Protein AF-A0AAE1JL17-F1 (afdb_monomer_lite)

Foldseek 3Di:
DDPPPDDAPPVLVVVLVVDDLQNAAEEEEEPQDDPVVVVVVVNDNHHYDYFDADPVREGDPVSVLVVLVVCLPVNHAYEYEYEQAHLVPRHGYPQVSVQVSCVVSVHYYDYHCPSVVVCLVPPQPSCVVVVHHSVNSVVVVCVRPVPPPVPPDPPPDDDD

Radius of gyration: 17.03 Å; chains: 1; bounding box: 41×45×45 Å

Sequence (160 aa):
MAAVALEPSILRDRVLKILTPEERWVIFVGPHELHSNLLSWRQSLDELIEISLDDEGLPDMDSLKLKLEAYKNSDRPMLGSFSACSNVTGIYSDMRAIATLLHQYNGFECFDFAAGYLLANQVEDLLAKQGISQSDFWDTCLDFVRPLVVQDRLGFNSLV

Organism: NCBI:txid499986

Secondary structure (DSSP, 8-state):
------PPPHHHHHHHTTS-GGGS-EEEE-TT--HHHHHHHHHSSSEEEEPPB-TTSSB-HHHHHHHHHHHTTS---EEEEEESB-TTT-PBP-HHHHHHHHHHTT-EEEEE-HHHHHHHTT-HHHHHHTT--HHHHHHHHHHHHS-----S-S------

Structure (mmCIF, N/CA/C/O backbone):
data_AF-A0AAE1JL17-F1
#
_entry.id   AF-A0AAE1JL17-F1
#
loop_
_atom_site.group_PDB
_atom_site.id
_atom_site.type_symbol
_atom_site.label_atom_id
_atom_site.label_alt_id
_atom_site.label_comp_id
_atom_site.label_asym_id
_atom_site.label_entity_id
_atom_site.label_seq_id
_atom_site.pdbx_PDB_ins_code
_atom_site.Cartn_x
_atom_site.Cartn_y
_atom_site.Cartn_z
_atom_site.occupancy
_atom_site.B_iso_or_equiv
_atom_site.auth_seq_id
_atom_site.auth_comp_id
_atom_site.auth_asym_id
_atom_site.auth_atom_id
_atom_site.pdbx_PDB_model_num
ATOM 1 N N . MET A 1 1 ? 12.908 -21.600 0.840 1.00 34.53 1 MET A N 1
ATOM 2 C CA . MET A 1 1 ? 13.236 -20.839 2.064 1.00 34.53 1 MET A CA 1
ATOM 3 C C . MET A 1 1 ? 12.118 -21.057 3.062 1.00 34.53 1 MET A C 1
ATOM 5 O O . MET A 1 1 ? 10.967 -20.930 2.673 1.00 34.53 1 MET A O 1
ATOM 9 N N . ALA A 1 2 ? 12.434 -21.436 4.299 1.00 30.58 2 ALA A N 1
ATOM 10 C CA . ALA A 1 2 ? 11.435 -21.495 5.359 1.00 30.58 2 ALA A CA 1
ATOM 11 C C . ALA A 1 2 ? 11.022 -20.059 5.707 1.00 30.58 2 ALA A C 1
ATOM 13 O O . ALA A 1 2 ? 11.878 -19.245 6.052 1.00 30.58 2 ALA A O 1
ATOM 14 N N . ALA A 1 3 ? 9.736 -19.741 5.570 1.00 35.09 3 ALA A N 1
ATOM 15 C CA . ALA A 1 3 ? 9.191 -18.515 6.124 1.00 35.09 3 ALA A CA 1
ATOM 16 C C . ALA A 1 3 ? 9.344 -18.607 7.646 1.00 35.09 3 ALA A C 1
ATOM 18 O O . ALA A 1 3 ? 8.727 -19.461 8.283 1.00 35.09 3 ALA A O 1
ATOM 19 N N . VAL A 1 4 ? 10.205 -17.775 8.227 1.00 41.59 4 VAL A N 1
ATOM 20 C CA . VAL A 1 4 ? 10.187 -17.549 9.671 1.00 41.59 4 VAL A CA 1
ATOM 21 C C . VAL A 1 4 ? 8.874 -16.823 9.943 1.00 41.59 4 VAL A C 1
ATOM 23 O O . VAL A 1 4 ? 8.763 -15.620 9.717 1.00 41.59 4 VAL A O 1
ATOM 26 N N . ALA A 1 5 ? 7.843 -17.577 10.325 1.00 42.75 5 ALA A N 1
ATOM 27 C CA . ALA A 1 5 ? 6.608 -17.006 10.830 1.00 42.75 5 ALA A CA 1
ATOM 28 C C . ALA A 1 5 ? 6.961 -16.289 12.134 1.00 42.75 5 ALA A C 1
ATOM 30 O O . ALA A 1 5 ? 7.271 -16.919 13.144 1.00 42.75 5 ALA A O 1
ATOM 31 N N . LEU A 1 6 ? 7.019 -14.962 12.077 1.00 54.97 6 LEU A N 1
ATOM 32 C CA . LEU A 1 6 ? 7.199 -14.140 13.259 1.00 54.97 6 LEU A CA 1
ATOM 33 C C . LEU A 1 6 ? 5.894 -14.215 14.048 1.00 54.97 6 LEU A C 1
ATOM 35 O O . LEU A 1 6 ? 4.878 -13.668 13.626 1.00 54.97 6 LEU A O 1
ATOM 39 N N . GLU A 1 7 ? 5.930 -14.955 15.156 1.00 58.59 7 GLU A N 1
ATOM 40 C CA . GLU A 1 7 ? 4.858 -14.993 16.149 1.00 58.59 7 GLU A CA 1
ATOM 41 C C . GLU A 1 7 ? 4.568 -13.554 16.601 1.00 58.59 7 GLU A C 1
ATOM 43 O O . GLU A 1 7 ? 5.472 -12.876 17.112 1.00 58.59 7 GLU A O 1
ATOM 48 N N . PRO A 1 8 ? 3.342 -13.044 16.389 1.00 63.47 8 PRO A N 1
ATOM 49 C CA . PRO A 1 8 ? 2.959 -11.746 16.910 1.00 63.47 8 PRO A CA 1
ATOM 50 C C . PRO A 1 8 ? 3.139 -11.736 18.431 1.00 63.47 8 PRO A C 1
ATOM 52 O O . PRO A 1 8 ? 2.924 -12.744 19.101 1.00 63.47 8 PRO A O 1
ATOM 55 N N . SER A 1 9 ? 3.556 -10.603 19.007 1.00 72.94 9 SER A N 1
ATOM 56 C CA . SER A 1 9 ? 3.742 -10.557 20.461 1.00 72.94 9 SER A CA 1
ATOM 57 C C . SER A 1 9 ? 2.435 -10.932 21.175 1.00 72.94 9 SER A C 1
ATOM 59 O O . SER A 1 9 ? 1.360 -10.482 20.781 1.00 72.94 9 SER A O 1
ATOM 61 N N . ILE A 1 10 ? 2.516 -11.692 22.273 1.00 77.50 10 ILE A N 1
ATOM 62 C CA . ILE A 1 10 ? 1.340 -12.042 23.098 1.00 77.50 10 ILE A CA 1
ATOM 63 C C . ILE A 1 10 ? 0.555 -10.779 23.510 1.00 77.50 10 ILE A C 1
ATOM 65 O O . ILE A 1 10 ? -0.662 -10.816 23.700 1.00 77.50 10 ILE A O 1
ATOM 69 N N . LEU A 1 11 ? 1.244 -9.641 23.645 1.00 83.81 11 LEU A N 1
ATOM 70 C CA . LEU A 1 11 ? 0.625 -8.347 23.918 1.00 83.81 11 LEU A CA 1
ATOM 71 C C . LEU A 1 11 ? -0.241 -7.863 22.751 1.00 83.81 11 LEU A C 1
ATOM 73 O O . LEU A 1 11 ? -1.356 -7.411 22.993 1.00 83.81 11 LEU A O 1
ATOM 77 N N . ARG A 1 12 ? 0.221 -8.008 21.506 1.00 87.38 12 ARG A N 1
ATOM 78 C CA . ARG A 1 12 ? -0.520 -7.602 20.306 1.00 87.38 12 ARG A CA 1
ATOM 79 C C . ARG A 1 12 ? -1.871 -8.302 20.224 1.00 87.38 12 ARG A C 1
ATOM 81 O O . ARG A 1 12 ? -2.893 -7.633 20.122 1.00 87.38 12 ARG A O 1
ATOM 88 N N . ASP A 1 13 ? -1.893 -9.625 20.352 1.00 87.19 13 ASP A N 1
ATOM 89 C CA . ASP A 1 13 ? -3.135 -10.403 20.262 1.00 87.19 13 ASP A CA 1
ATOM 90 C C . ASP A 1 13 ? -4.123 -10.063 21.379 1.00 87.19 13 ASP A C 1
ATOM 92 O O . ASP A 1 13 ? -5.338 -10.123 21.192 1.00 87.19 13 ASP A O 1
ATOM 96 N N . ARG A 1 14 ? -3.618 -9.697 22.562 1.00 89.94 14 ARG A N 1
ATOM 97 C CA . ARG A 1 14 ? -4.461 -9.227 23.666 1.00 89.94 14 ARG A CA 1
ATOM 98 C C . ARG A 1 14 ? -5.039 -7.846 23.389 1.00 89.94 14 ARG A C 1
ATOM 100 O O . ARG A 1 14 ? -6.209 -7.640 23.682 1.00 89.94 14 ARG A O 1
ATOM 107 N N . VAL A 1 15 ? -4.249 -6.929 22.832 1.00 91.12 15 VAL A N 1
ATOM 108 C CA . VAL A 1 15 ? -4.703 -5.572 22.495 1.00 91.12 15 VAL A CA 1
ATOM 109 C C . VAL A 1 15 ? -5.713 -5.605 21.346 1.00 91.12 15 VAL A C 1
ATOM 111 O O . VAL A 1 15 ? -6.764 -4.983 21.451 1.00 91.12 15 VAL A O 1
ATOM 114 N N . LEU A 1 16 ? -5.478 -6.411 20.307 1.00 91.25 16 LEU A N 1
ATOM 115 C CA . LEU A 1 16 ? -6.404 -6.565 19.177 1.00 91.25 16 LEU A CA 1
ATOM 116 C C . LEU A 1 16 ? -7.783 -7.110 19.565 1.00 91.25 16 LEU A C 1
ATOM 118 O O . LEU A 1 16 ? -8.752 -6.854 18.864 1.00 91.25 16 LEU A O 1
ATOM 122 N N . LYS A 1 17 ? -7.888 -7.856 20.671 1.00 90.69 17 LYS A N 1
ATOM 123 C CA . LYS A 1 17 ? -9.179 -8.326 21.206 1.00 90.69 17 LYS A CA 1
ATOM 124 C C . LYS A 1 17 ? -9.983 -7.226 21.904 1.00 90.69 17 LYS A C 1
ATOM 126 O O . LYS A 1 17 ? -11.145 -7.458 22.221 1.00 90.69 17 LYS A O 1
ATOM 131 N N . ILE A 1 18 ? -9.350 -6.097 22.212 1.00 93.88 18 ILE A N 1
ATOM 132 C CA . ILE A 1 18 ? -9.945 -4.981 22.955 1.00 93.88 18 ILE A CA 1
ATOM 133 C C . ILE A 1 18 ? -10.233 -3.804 22.017 1.00 93.88 18 ILE A C 1
ATOM 135 O O . ILE A 1 18 ? -11.226 -3.117 22.228 1.00 93.88 18 ILE A O 1
ATOM 139 N N . LEU A 1 19 ? -9.396 -3.596 20.995 1.00 93.00 19 LEU A N 1
ATOM 140 C CA . LEU A 1 19 ? -9.592 -2.544 19.999 1.00 93.00 19 LEU A CA 1
ATOM 141 C C . LEU A 1 19 ? -10.795 -2.827 19.101 1.00 93.00 19 LEU A C 1
ATOM 143 O O . LEU A 1 19 ? -10.985 -3.956 18.635 1.00 93.00 19 LEU A O 1
ATOM 147 N N . THR A 1 20 ? -11.561 -1.786 18.797 1.00 93.00 20 THR A N 1
ATOM 148 C CA . THR A 1 20 ? -12.589 -1.853 17.758 1.00 93.00 20 THR A CA 1
ATOM 149 C C . THR A 1 20 ? -11.956 -1.687 16.370 1.00 93.00 20 THR A C 1
ATOM 151 O O . THR A 1 20 ? -10.838 -1.177 16.246 1.00 93.00 20 THR A O 1
ATOM 154 N N . PRO A 1 21 ? -12.618 -2.139 15.288 1.00 90.06 21 PRO A N 1
ATOM 155 C CA . PRO A 1 21 ? -12.115 -1.927 13.932 1.00 90.06 21 PRO A CA 1
ATOM 156 C C . PRO A 1 21 ? -11.849 -0.452 13.604 1.00 90.06 21 PRO A C 1
ATOM 158 O O . PRO A 1 21 ? -10.874 -0.152 12.926 1.00 90.06 21 PRO A O 1
ATOM 161 N N . GLU A 1 22 ? -12.669 0.466 14.114 1.00 91.56 22 GLU A N 1
ATOM 162 C CA . GLU A 1 22 ? -12.593 1.910 13.852 1.00 91.56 22 GLU A CA 1
ATOM 163 C C . GLU A 1 22 ? -11.320 2.548 14.430 1.00 91.56 22 GLU A C 1
ATOM 165 O O . GLU A 1 22 ? -10.830 3.546 13.909 1.00 91.56 22 GLU A O 1
ATOM 170 N N . GLU A 1 23 ? -10.737 1.942 15.468 1.00 91.75 23 GLU A N 1
ATOM 171 C CA . GLU A 1 23 ? -9.480 2.386 16.085 1.00 91.75 23 GLU A CA 1
ATOM 172 C C . GLU A 1 23 ? -8.236 1.944 15.297 1.00 91.75 23 GLU A C 1
ATOM 174 O O . GLU A 1 23 ? -7.109 2.270 15.674 1.00 91.75 23 GLU A O 1
ATOM 179 N N . ARG A 1 24 ? -8.414 1.174 14.218 1.00 94.69 24 ARG A N 1
ATOM 180 C CA . ARG A 1 24 ? -7.325 0.525 13.481 1.00 94.69 24 ARG A CA 1
ATOM 181 C C . ARG A 1 24 ? -7.257 1.065 12.065 1.00 94.69 24 ARG A C 1
ATOM 183 O O . ARG A 1 24 ? -8.258 1.047 11.348 1.00 94.69 24 ARG A O 1
ATOM 190 N N . TRP A 1 25 ? -6.072 1.456 11.609 1.00 96.50 25 TRP A N 1
ATOM 191 C CA . TRP A 1 25 ? -5.906 1.855 10.214 1.00 96.50 25 TRP A CA 1
ATOM 192 C C . TRP A 1 25 ? -6.082 0.646 9.289 1.00 96.50 25 TRP A C 1
ATOM 194 O O . TRP A 1 25 ? -5.969 -0.510 9.716 1.00 96.50 25 TRP A O 1
ATOM 204 N N . VAL A 1 26 ? -6.383 0.912 8.021 1.00 97.94 26 VAL A N 1
ATOM 205 C CA . VAL A 1 26 ? -6.320 -0.086 6.947 1.00 97.94 26 VAL A CA 1
ATOM 206 C C . VAL A 1 26 ? -5.081 0.211 6.117 1.00 97.94 26 VAL A C 1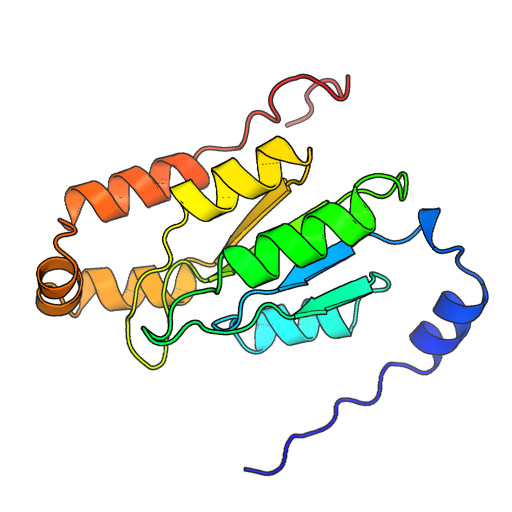
ATOM 208 O O . VAL A 1 26 ? -4.980 1.273 5.504 1.00 97.94 26 VAL A O 1
ATOM 211 N N . ILE A 1 27 ? -4.132 -0.719 6.114 1.00 97.19 27 ILE A N 1
ATOM 212 C CA . ILE A 1 27 ? -2.859 -0.590 5.412 1.00 97.19 27 ILE A CA 1
ATOM 213 C C . ILE A 1 27 ? -2.876 -1.510 4.194 1.00 97.19 27 ILE A C 1
ATOM 215 O O . ILE A 1 27 ? -2.821 -2.734 4.324 1.00 97.19 27 ILE A O 1
ATOM 219 N N . PHE A 1 28 ? -2.934 -0.923 3.004 1.00 97.81 28 PHE A N 1
ATOM 220 C CA . PHE A 1 28 ? -2.778 -1.633 1.741 1.00 97.81 28 PHE A CA 1
ATOM 221 C C . PHE A 1 28 ? -1.287 -1.763 1.445 1.00 97.81 28 PHE A C 1
ATOM 223 O O . PHE A 1 28 ? -0.618 -0.756 1.224 1.00 97.81 28 PHE A O 1
ATOM 230 N N . VAL A 1 29 ? -0.755 -2.983 1.472 1.00 96.69 29 VAL A N 1
ATOM 231 C CA . VAL A 1 29 ? 0.678 -3.233 1.264 1.00 96.69 29 VAL A CA 1
ATOM 232 C C . VAL A 1 29 ? 0.929 -3.774 -0.138 1.00 96.69 29 VAL A C 1
ATOM 234 O O . VAL A 1 29 ? 0.302 -4.747 -0.566 1.00 96.69 29 VAL A O 1
ATOM 237 N N . GLY A 1 30 ? 1.837 -3.124 -0.860 1.00 95.12 30 GLY A N 1
ATOM 238 C CA . GLY A 1 30 ? 2.234 -3.519 -2.202 1.00 95.12 30 GLY A CA 1
ATOM 239 C C . GLY A 1 30 ? 2.975 -4.862 -2.236 1.00 95.12 30 GLY A C 1
ATOM 240 O O . GLY A 1 30 ? 3.628 -5.244 -1.263 1.00 95.12 30 GLY A O 1
ATOM 241 N N . PRO A 1 31 ? 2.945 -5.571 -3.376 1.00 92.50 31 PRO A N 1
ATOM 242 C CA . PRO A 1 31 ? 3.559 -6.895 -3.506 1.00 92.50 31 PRO A CA 1
ATOM 243 C C . PRO A 1 31 ? 5.095 -6.878 -3.468 1.00 92.50 31 PRO A C 1
ATOM 245 O O . PRO A 1 31 ? 5.719 -7.900 -3.189 1.00 92.50 31 PRO A O 1
ATOM 248 N N . HIS A 1 32 ? 5.704 -5.721 -3.741 1.00 89.94 32 HIS A N 1
ATOM 249 C CA . HIS A 1 32 ? 7.158 -5.527 -3.774 1.00 89.94 32 HIS A CA 1
ATOM 250 C C . HIS A 1 32 ? 7.735 -4.986 -2.465 1.00 89.94 32 HIS A C 1
ATOM 252 O O . HIS A 1 32 ? 8.913 -4.638 -2.429 1.00 89.94 32 HIS A O 1
ATOM 258 N N . GLU A 1 33 ? 6.917 -4.890 -1.413 1.00 85.81 33 GLU A N 1
ATOM 259 C CA . GLU A 1 33 ? 7.331 -4.302 -0.143 1.00 85.81 33 GLU A CA 1
ATOM 260 C C . GLU A 1 33 ? 8.574 -4.972 0.440 1.00 85.81 33 GLU A C 1
ATOM 262 O O . GLU A 1 33 ? 8.677 -6.202 0.545 1.00 85.81 33 GLU A O 1
ATOM 267 N N . LEU A 1 34 ? 9.522 -4.136 0.869 1.00 84.12 34 LEU A N 1
ATOM 268 C CA . LEU A 1 34 ? 10.731 -4.615 1.512 1.00 84.12 34 LEU A CA 1
ATOM 269 C C . LEU A 1 34 ? 10.353 -5.364 2.793 1.00 84.12 34 LEU A C 1
ATOM 271 O O . LEU A 1 34 ? 9.487 -4.946 3.563 1.00 84.12 34 LEU A O 1
ATOM 275 N N . HIS A 1 35 ? 11.041 -6.475 3.057 1.00 83.31 35 HIS A N 1
ATOM 276 C CA . HIS A 1 35 ? 10.708 -7.351 4.180 1.00 83.31 35 HIS A CA 1
ATOM 277 C C . HIS A 1 35 ? 10.650 -6.620 5.534 1.00 83.31 35 HIS A C 1
ATOM 279 O O . HIS A 1 35 ? 9.815 -6.951 6.374 1.00 83.31 35 HIS A O 1
ATOM 285 N N . SER A 1 36 ? 11.501 -5.611 5.746 1.00 84.62 36 SER A N 1
ATOM 286 C CA . SER A 1 36 ? 11.486 -4.778 6.954 1.00 84.62 36 SER A CA 1
ATOM 287 C C . SER A 1 36 ? 10.210 -3.943 7.093 1.00 84.62 36 SER A C 1
ATOM 289 O O . SER A 1 36 ? 9.681 -3.819 8.199 1.00 84.62 36 SER A O 1
ATOM 291 N N . ASN A 1 37 ? 9.684 -3.405 5.992 1.00 84.25 37 ASN A N 1
ATOM 292 C CA . ASN A 1 37 ? 8.451 -2.617 5.995 1.00 84.25 37 ASN A CA 1
ATOM 293 C C . ASN A 1 37 ? 7.259 -3.529 6.260 1.00 84.25 37 ASN A C 1
ATOM 295 O O . ASN A 1 37 ? 6.483 -3.286 7.181 1.00 84.25 37 ASN A O 1
ATOM 299 N N . LEU A 1 38 ? 7.176 -4.644 5.525 1.00 86.75 38 LEU A N 1
ATOM 300 C CA . LEU A 1 38 ? 6.128 -5.642 5.722 1.00 86.75 38 LEU A CA 1
ATOM 301 C C . LEU A 1 38 ? 6.107 -6.156 7.165 1.00 86.75 38 LEU A C 1
ATOM 303 O O . LEU A 1 38 ? 5.036 -6.347 7.741 1.00 86.75 38 LEU A O 1
ATOM 307 N N . LEU A 1 39 ? 7.279 -6.362 7.771 1.00 87.75 39 LEU A N 1
ATOM 308 C CA . LEU A 1 39 ? 7.366 -6.757 9.170 1.00 87.75 39 LEU A CA 1
ATOM 309 C C . LEU A 1 39 ? 6.828 -5.673 10.111 1.00 87.75 39 LEU A C 1
ATOM 311 O O . LEU A 1 39 ? 6.077 -5.994 11.032 1.00 87.75 39 LEU A O 1
ATOM 315 N N . SER A 1 40 ? 7.180 -4.412 9.866 1.00 89.06 40 SER A N 1
ATOM 316 C CA . SER A 1 40 ? 6.725 -3.276 10.674 1.00 89.06 40 SER A CA 1
ATOM 317 C C . SER A 1 40 ? 5.198 -3.182 10.668 1.00 89.06 40 SER A C 1
ATOM 319 O O . SER A 1 40 ? 4.578 -3.083 11.727 1.00 89.06 40 SER A O 1
ATOM 321 N N . TRP A 1 41 ? 4.584 -3.348 9.495 1.00 90.75 41 TRP A N 1
ATOM 322 C CA . TRP A 1 41 ? 3.132 -3.409 9.346 1.00 90.75 41 TRP A CA 1
ATOM 323 C C . TRP A 1 41 ? 2.524 -4.641 10.031 1.00 90.75 41 TRP A C 1
ATOM 325 O O . TRP A 1 41 ? 1.573 -4.522 10.795 1.00 90.75 41 TRP A O 1
ATOM 335 N N . ARG A 1 42 ? 3.093 -5.841 9.854 1.00 88.81 42 ARG A N 1
ATOM 336 C CA . ARG A 1 42 ? 2.569 -7.066 10.496 1.00 88.81 42 ARG A CA 1
ATOM 337 C C . ARG A 1 42 ? 2.629 -7.016 12.023 1.00 88.81 42 ARG A C 1
ATOM 339 O O . ARG A 1 42 ? 1.815 -7.655 12.690 1.00 88.81 42 ARG A O 1
ATOM 346 N N . GLN A 1 43 ? 3.585 -6.275 12.575 1.00 89.38 43 GLN A N 1
ATOM 347 C CA . GLN A 1 43 ? 3.725 -6.071 14.014 1.00 89.38 43 GLN A CA 1
ATOM 348 C C . GLN A 1 43 ? 2.869 -4.919 14.549 1.00 89.38 43 GLN A C 1
ATOM 350 O O . GLN A 1 43 ? 2.661 -4.856 15.764 1.00 89.38 43 GLN A O 1
ATOM 355 N N . SER A 1 44 ? 2.337 -4.057 13.680 1.00 90.88 44 SER A N 1
ATOM 356 C CA . SER A 1 44 ? 1.424 -2.992 14.080 1.00 90.88 44 SER A CA 1
ATOM 357 C C . SER A 1 44 ? 0.053 -3.547 14.492 1.00 90.88 44 SER A C 1
ATOM 359 O O . SER A 1 44 ? -0.253 -4.741 14.358 1.00 90.88 44 SER A O 1
ATOM 361 N N . LEU A 1 45 ? -0.776 -2.670 15.057 1.00 93.94 45 LEU A N 1
ATOM 362 C CA . LEU A 1 45 ? -2.151 -2.983 15.459 1.00 93.94 45 LEU A CA 1
ATOM 363 C C . LEU A 1 45 ? -3.149 -2.776 14.313 1.00 93.94 45 LEU A C 1
ATOM 365 O O . LEU A 1 45 ? -4.340 -3.032 14.481 1.00 93.94 45 LEU A O 1
ATOM 369 N N . ASP A 1 46 ? -2.671 -2.355 13.148 1.00 94.56 46 ASP A N 1
ATOM 370 C CA . ASP A 1 46 ? -3.502 -2.030 12.001 1.00 94.56 46 ASP A CA 1
ATOM 371 C C . ASP A 1 46 ? -3.983 -3.295 11.285 1.00 94.56 46 ASP A C 1
ATOM 373 O O . ASP A 1 46 ? -3.623 -4.432 11.618 1.00 94.56 46 ASP A O 1
ATOM 377 N N . GLU A 1 47 ? -4.894 -3.120 10.339 1.00 95.38 47 GLU A N 1
ATOM 378 C CA . GLU A 1 47 ? -5.334 -4.190 9.455 1.00 95.38 47 GLU A CA 1
ATOM 379 C C . GLU A 1 47 ? -4.547 -4.136 8.155 1.00 95.38 47 GLU A C 1
ATOM 381 O O . GLU A 1 47 ? -4.518 -3.106 7.491 1.00 95.38 47 GLU A O 1
ATOM 386 N N . LEU A 1 48 ? -3.906 -5.247 7.799 1.00 95.69 48 LEU A N 1
ATOM 387 C CA . LEU A 1 48 ? -3.090 -5.340 6.595 1.00 95.69 48 LEU A CA 1
ATOM 388 C C . LEU A 1 48 ? -3.867 -6.007 5.474 1.00 95.69 48 LEU A C 1
ATOM 390 O O . LEU A 1 48 ? -4.391 -7.107 5.646 1.00 95.69 48 LEU A O 1
ATOM 394 N N . ILE A 1 49 ? -3.845 -5.367 4.312 1.00 97.38 49 ILE A N 1
ATOM 395 C CA . ILE A 1 49 ? -4.474 -5.834 3.087 1.00 97.38 49 ILE A CA 1
ATOM 396 C C . ILE A 1 49 ? -3.401 -5.916 1.999 1.00 97.38 49 ILE A C 1
ATOM 398 O O . ILE A 1 49 ? -2.954 -4.906 1.465 1.00 97.38 49 ILE A O 1
ATOM 402 N N . GLU A 1 50 ? -2.962 -7.128 1.671 1.00 96.06 50 GLU A N 1
ATOM 403 C CA . GLU A 1 50 ? -1.920 -7.345 0.659 1.00 96.06 50 GLU A CA 1
ATOM 404 C C . GLU A 1 50 ? -2.488 -7.160 -0.755 1.00 96.06 50 GLU A C 1
ATOM 406 O O . GLU A 1 50 ? -3.540 -7.716 -1.073 1.00 96.06 50 GLU A O 1
ATOM 411 N N . ILE A 1 51 ? -1.815 -6.388 -1.613 1.00 97.31 51 ILE A N 1
ATOM 412 C CA . ILE A 1 51 ? -2.166 -6.180 -3.028 1.00 97.31 51 ILE A CA 1
ATOM 413 C C . ILE A 1 51 ? -1.422 -7.199 -3.900 1.00 97.31 51 ILE A C 1
ATOM 415 O O . ILE A 1 51 ? -0.238 -7.449 -3.690 1.00 97.31 51 ILE A O 1
ATOM 419 N N . SER A 1 52 ? -2.125 -7.811 -4.858 1.00 94.69 52 SER A N 1
ATOM 420 C CA . SER A 1 52 ? -1.552 -8.779 -5.799 1.00 94.69 52 SER A CA 1
ATOM 421 C C . SER A 1 52 ? -0.646 -8.119 -6.840 1.00 94.69 52 SER A C 1
ATOM 423 O O . SER A 1 52 ? -0.629 -6.898 -6.997 1.00 94.69 52 SER A O 1
ATOM 425 N N . LEU A 1 53 ? 0.112 -8.955 -7.546 1.00 95.25 53 LEU A N 1
ATOM 426 C CA . LEU A 1 53 ? 0.761 -8.585 -8.799 1.00 95.25 53 LEU A CA 1
ATOM 427 C C . LEU A 1 53 ? -0.211 -8.785 -9.964 1.00 95.25 53 LEU A C 1
ATOM 429 O O . LEU A 1 53 ? -1.024 -9.711 -9.908 1.00 95.25 53 LEU A O 1
ATOM 433 N N . ASP A 1 54 ? -0.093 -7.957 -10.995 1.00 94.38 54 ASP A N 1
ATOM 434 C CA . ASP A 1 54 ? -0.689 -8.213 -12.308 1.00 94.38 54 ASP A CA 1
ATOM 435 C C . ASP A 1 54 ? 0.196 -9.146 -13.161 1.00 94.38 54 ASP A C 1
ATOM 437 O O . ASP A 1 54 ? 1.229 -9.655 -12.703 1.00 94.38 54 ASP A O 1
ATOM 441 N N . ASP A 1 55 ? -0.229 -9.399 -14.402 1.00 93.12 55 ASP A N 1
ATOM 442 C CA . ASP A 1 55 ? 0.464 -10.291 -15.339 1.00 93.12 55 ASP A CA 1
ATOM 443 C C . ASP A 1 55 ? 1.837 -9.734 -15.775 1.00 93.12 55 ASP A C 1
ATOM 445 O O . ASP A 1 55 ? 2.724 -10.486 -16.193 1.00 93.12 55 ASP A O 1
ATOM 449 N N . GLU A 1 56 ? 2.048 -8.426 -15.624 1.00 88.81 56 GLU A N 1
ATOM 450 C CA . GLU A 1 56 ? 3.290 -7.707 -15.894 1.00 88.81 56 GLU A CA 1
ATOM 451 C C . GLU A 1 56 ? 4.234 -7.651 -14.677 1.00 88.81 56 GLU A C 1
ATOM 453 O O . GLU A 1 56 ? 5.380 -7.203 -14.791 1.00 88.81 56 GLU A O 1
ATOM 458 N N . GLY A 1 57 ? 3.796 -8.139 -13.512 1.00 89.81 57 GLY A N 1
ATOM 459 C CA . GLY A 1 57 ? 4.566 -8.092 -12.272 1.00 89.81 57 GLY A CA 1
ATOM 460 C C . GLY A 1 57 ? 4.598 -6.704 -11.622 1.00 89.81 57 GLY A C 1
ATOM 461 O O . GLY A 1 57 ? 5.502 -6.418 -10.830 1.00 89.81 57 GLY A O 1
ATOM 462 N N . LEU A 1 58 ? 3.636 -5.843 -11.939 1.00 92.00 58 LEU A N 1
ATOM 463 C CA . LEU A 1 58 ? 3.367 -4.565 -11.284 1.00 92.00 58 LEU A CA 1
ATOM 464 C C . LEU A 1 58 ? 2.283 -4.729 -10.206 1.00 92.00 58 LEU A C 1
ATOM 466 O O . LEU A 1 58 ? 1.610 -5.758 -10.149 1.00 92.00 58 LEU A O 1
ATOM 470 N N . PRO A 1 59 ? 2.116 -3.753 -9.293 1.00 94.62 59 PRO A N 1
ATOM 471 C CA . PRO A 1 59 ? 0.971 -3.745 -8.390 1.00 94.62 59 PRO A CA 1
ATOM 472 C C . PRO A 1 59 ? -0.352 -3.758 -9.168 1.00 94.62 59 PRO A C 1
ATOM 474 O O . PRO A 1 59 ? -0.623 -2.853 -9.953 1.00 94.62 59 PRO A O 1
ATOM 477 N N . ASP A 1 60 ? -1.193 -4.753 -8.897 1.00 97.19 60 ASP A N 1
ATOM 478 C CA . ASP A 1 60 ? -2.494 -4.910 -9.543 1.00 97.19 60 ASP A CA 1
ATOM 479 C C . ASP A 1 60 ? -3.458 -3.796 -9.095 1.00 97.19 60 ASP A C 1
ATOM 481 O O . ASP A 1 60 ? -3.986 -3.788 -7.971 1.00 97.19 60 ASP A O 1
ATOM 485 N N . MET A 1 61 ? -3.677 -2.840 -10.000 1.00 97.69 61 MET A N 1
ATOM 486 C CA . MET A 1 61 ? -4.517 -1.663 -9.778 1.00 97.69 61 MET A CA 1
ATOM 487 C C . MET A 1 61 ? -6.003 -2.006 -9.636 1.00 97.69 61 MET A C 1
ATOM 489 O O . MET A 1 61 ? -6.716 -1.314 -8.902 1.00 97.69 61 MET A O 1
ATOM 493 N N . ASP A 1 62 ? -6.473 -3.082 -10.268 1.00 97.81 62 ASP A N 1
ATOM 494 C CA . ASP A 1 62 ? -7.854 -3.540 -10.126 1.00 97.81 62 ASP A CA 1
ATOM 495 C C . ASP A 1 62 ? -8.062 -4.196 -8.757 1.00 97.81 62 ASP A C 1
ATOM 497 O O . ASP A 1 62 ? -9.040 -3.888 -8.067 1.00 97.81 62 ASP A O 1
ATOM 501 N N . SER A 1 63 ? -7.107 -5.013 -8.297 1.00 97.69 63 SER A N 1
ATOM 502 C CA . SER A 1 63 ? -7.087 -5.525 -6.919 1.00 97.69 63 SER A CA 1
ATOM 503 C C . SER A 1 63 ? -7.065 -4.384 -5.903 1.00 97.69 63 SER A C 1
ATOM 505 O O . SER A 1 63 ? -7.853 -4.403 -4.952 1.00 97.69 63 SER A O 1
ATOM 507 N N . LEU A 1 64 ? -6.197 -3.380 -6.089 1.00 98.31 64 LEU A N 1
ATOM 508 C CA . LEU A 1 64 ? -6.133 -2.217 -5.200 1.00 98.31 64 LEU A CA 1
ATOM 509 C C . LEU A 1 64 ? -7.480 -1.491 -5.148 1.00 98.31 64 LEU A C 1
ATOM 511 O O . LEU A 1 64 ? -7.999 -1.246 -4.061 1.00 98.31 64 LEU A O 1
ATOM 515 N N . LYS A 1 65 ? -8.090 -1.213 -6.302 1.00 98.44 65 LYS A N 1
ATOM 516 C CA . LYS A 1 65 ? -9.394 -0.548 -6.381 1.00 98.44 65 LYS A CA 1
ATOM 517 C C . LYS A 1 65 ? -10.502 -1.347 -5.699 1.00 98.44 65 LYS A C 1
ATOM 519 O O . LYS A 1 65 ? -11.274 -0.782 -4.928 1.00 98.44 65 LYS A O 1
ATOM 524 N N . LEU A 1 66 ? -10.584 -2.652 -5.963 1.00 98.38 66 LEU A N 1
ATOM 525 C CA . LEU A 1 66 ? -11.582 -3.533 -5.349 1.00 98.38 66 LEU A CA 1
ATOM 526 C C . LEU A 1 66 ? -11.466 -3.531 -3.825 1.00 98.38 66 LEU A C 1
ATOM 528 O O . LEU A 1 66 ? -12.473 -3.462 -3.120 1.00 98.38 66 LEU A O 1
ATOM 532 N N . LYS A 1 67 ? -10.233 -3.577 -3.319 1.00 98.25 67 LYS A N 1
ATOM 533 C CA . LYS A 1 67 ? -9.955 -3.549 -1.886 1.00 98.25 67 LYS A CA 1
ATOM 534 C C . LYS A 1 67 ? -10.269 -2.180 -1.289 1.00 98.25 67 LYS A C 1
ATOM 536 O O . LYS A 1 67 ? -10.939 -2.135 -0.269 1.00 98.25 67 LYS A O 1
ATOM 541 N N . LEU A 1 68 ? -9.905 -1.076 -1.936 1.00 98.06 68 LEU A N 1
ATOM 542 C CA . LEU A 1 68 ? -10.280 0.269 -1.481 1.00 98.06 68 LEU A CA 1
ATOM 543 C C . LEU A 1 68 ? -11.802 0.460 -1.414 1.00 98.06 68 LEU A C 1
ATOM 545 O O . LEU A 1 68 ? -12.313 0.981 -0.424 1.00 98.06 68 LEU A O 1
ATOM 549 N N . GLU A 1 69 ? -12.550 -0.017 -2.413 1.00 98.06 69 GLU A N 1
ATOM 550 C CA . GLU A 1 69 ? -14.017 0.071 -2.404 1.00 98.06 69 GLU A CA 1
ATOM 551 C C . GLU A 1 69 ? -14.635 -0.697 -1.228 1.00 98.06 69 GLU A C 1
ATOM 553 O O . GLU A 1 69 ? -15.599 -0.222 -0.629 1.00 98.06 69 GLU A O 1
ATOM 558 N N . ALA A 1 70 ? -14.050 -1.834 -0.838 1.00 97.69 70 ALA A N 1
ATOM 559 C CA . ALA A 1 70 ? -14.517 -2.612 0.308 1.00 97.69 70 ALA A CA 1
ATOM 560 C C . ALA A 1 70 ? -14.403 -1.856 1.648 1.00 97.69 70 ALA A C 1
ATOM 562 O O . ALA A 1 70 ? -15.202 -2.107 2.550 1.00 97.69 70 ALA A O 1
ATOM 563 N N . TYR A 1 71 ? -13.460 -0.914 1.770 1.00 96.56 71 TYR A N 1
ATOM 564 C CA . TYR A 1 71 ? -13.225 -0.130 2.993 1.00 96.56 71 TYR A CA 1
ATOM 565 C C . TYR A 1 71 ? -13.693 1.328 2.899 1.00 96.56 71 TYR A C 1
ATOM 567 O O . TYR A 1 71 ? -13.679 2.047 3.892 1.00 96.56 71 TYR A O 1
ATOM 575 N N . LYS A 1 72 ? -14.196 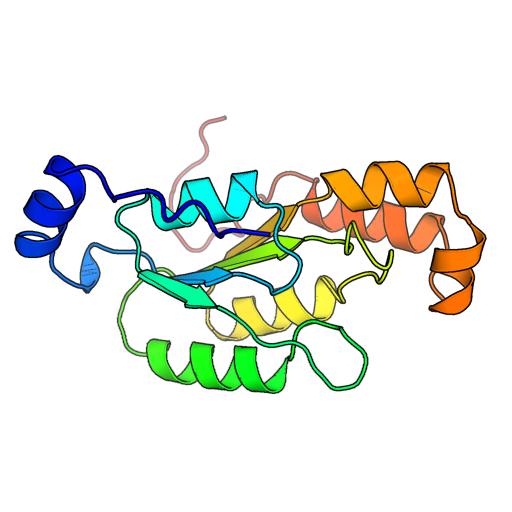1.776 1.746 1.00 93.88 72 LYS A N 1
ATOM 576 C CA . LYS A 1 72 ? -14.630 3.166 1.519 1.00 93.88 72 LYS A CA 1
ATOM 577 C C . LYS A 1 72 ? -15.603 3.716 2.570 1.00 93.88 72 LYS A C 1
ATOM 579 O O . LYS A 1 72 ? -15.565 4.905 2.866 1.00 93.88 72 LYS A O 1
ATOM 584 N N . ASN A 1 73 ? -16.482 2.868 3.106 1.00 93.25 73 ASN A N 1
ATOM 585 C CA . ASN A 1 73 ? -17.499 3.253 4.091 1.00 93.25 73 ASN A CA 1
ATOM 586 C C . ASN A 1 73 ? -17.177 2.749 5.508 1.00 93.25 73 ASN A C 1
ATOM 588 O O . ASN A 1 73 ? -18.087 2.613 6.320 1.00 93.25 73 ASN A O 1
ATOM 592 N N . SER A 1 74 ? -15.920 2.397 5.801 1.00 92.38 74 SER A N 1
ATOM 593 C CA . SER A 1 74 ? -15.552 1.859 7.114 1.00 92.38 74 SER A CA 1
ATOM 594 C C . SER A 1 74 ? -15.235 2.930 8.161 1.00 92.38 74 SER A C 1
ATOM 596 O O . SER A 1 74 ? -14.873 2.556 9.268 1.00 92.38 74 SER A O 1
ATOM 598 N N . ASP A 1 75 ? -15.293 4.225 7.819 1.00 90.94 75 ASP A N 1
ATOM 599 C CA . ASP A 1 75 ? -14.897 5.362 8.677 1.00 90.94 75 ASP A CA 1
ATOM 600 C C . ASP A 1 75 ? -13.489 5.231 9.289 1.00 90.94 75 ASP A C 1
ATOM 602 O O . ASP A 1 75 ? -13.180 5.788 10.342 1.00 90.94 75 ASP A O 1
ATOM 606 N N . ARG A 1 76 ? -12.604 4.497 8.604 1.00 95.06 76 ARG A N 1
ATOM 607 C CA . ARG A 1 76 ? -11.234 4.231 9.046 1.00 95.06 76 ARG A CA 1
ATOM 608 C C . ARG A 1 76 ? -10.239 4.952 8.149 1.00 95.06 76 ARG A C 1
ATOM 610 O O . ARG A 1 76 ? -10.444 4.993 6.935 1.00 95.06 76 ARG A O 1
ATOM 617 N N . PRO A 1 77 ? -9.138 5.469 8.708 1.00 95.00 77 PRO A N 1
ATOM 618 C CA . PRO A 1 77 ? -8.043 5.978 7.900 1.00 95.00 77 PRO A CA 1
ATOM 619 C C . PRO A 1 77 ? -7.406 4.843 7.084 1.00 95.00 77 PRO A C 1
ATOM 621 O O . PRO A 1 77 ? -7.188 3.732 7.580 1.00 95.00 77 PRO A O 1
ATOM 624 N N . MET A 1 78 ? -7.114 5.141 5.820 1.00 97.44 78 MET A N 1
ATOM 625 C CA . MET A 1 78 ? -6.538 4.214 4.849 1.00 97.44 78 MET A CA 1
ATOM 626 C C . MET A 1 78 ? -5.153 4.700 4.422 1.00 97.44 78 MET A C 1
ATOM 628 O O . MET A 1 78 ? -4.982 5.883 4.138 1.00 97.44 78 MET A O 1
ATOM 632 N N . LEU A 1 79 ? -4.180 3.794 4.346 1.00 97.06 79 LEU A N 1
ATOM 633 C CA . LEU A 1 79 ? -2.816 4.076 3.894 1.00 97.06 79 LEU A CA 1
ATOM 634 C C . LEU A 1 79 ? -2.377 3.025 2.874 1.00 97.06 79 LEU A C 1
ATOM 636 O O . LEU A 1 79 ? -2.489 1.831 3.130 1.00 97.06 79 LEU A O 1
ATOM 640 N N . GLY A 1 80 ? -1.833 3.457 1.744 1.00 96.25 80 GLY A N 1
ATOM 641 C CA . GLY A 1 80 ? -1.088 2.605 0.829 1.00 96.25 80 GLY A CA 1
ATOM 642 C C . GLY A 1 80 ? 0.406 2.662 1.123 1.00 96.25 80 GLY A C 1
ATOM 643 O O . GLY A 1 80 ? 0.998 3.728 1.004 1.00 96.25 80 GLY A O 1
ATOM 644 N N . SER A 1 81 ? 1.020 1.532 1.466 1.00 95.19 81 SER A N 1
ATOM 645 C CA . SER A 1 81 ? 2.476 1.367 1.541 1.00 95.19 81 SER A CA 1
ATOM 646 C C . SER A 1 81 ? 2.934 0.607 0.305 1.00 95.19 81 SER A C 1
ATOM 648 O O . SER A 1 81 ? 2.547 -0.551 0.122 1.00 95.19 81 SER A O 1
ATOM 650 N N . PHE A 1 82 ? 3.732 1.247 -0.547 1.00 93.81 82 PHE A N 1
ATOM 651 C CA . PHE A 1 82 ? 4.266 0.615 -1.751 1.00 93.81 82 PHE A CA 1
ATOM 652 C C . PHE A 1 82 ? 5.754 0.901 -1.923 1.00 93.81 82 PHE A C 1
ATOM 654 O O . PHE A 1 82 ? 6.221 2.014 -1.719 1.00 93.81 82 PHE A O 1
ATOM 661 N N . SER A 1 83 ? 6.516 -0.064 -2.427 1.00 9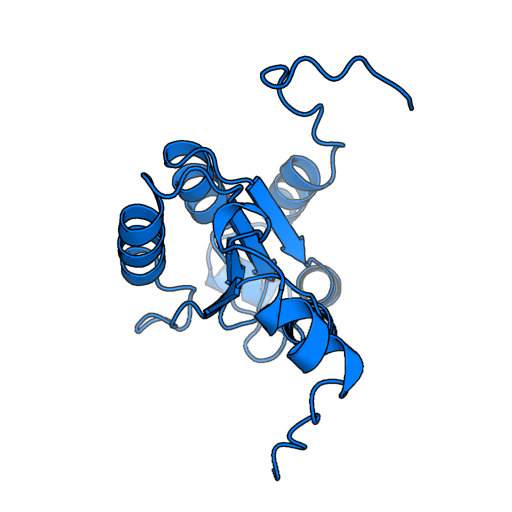1.75 83 SER A N 1
ATOM 662 C CA . SER A 1 83 ? 7.859 0.231 -2.924 1.00 91.75 83 SER A CA 1
ATOM 663 C C . SER A 1 83 ? 7.789 0.909 -4.294 1.00 91.75 83 SER A C 1
ATOM 665 O O . SER A 1 83 ? 7.056 0.471 -5.185 1.00 91.75 83 SER A O 1
ATOM 667 N N . ALA A 1 84 ? 8.592 1.955 -4.485 1.00 88.81 84 ALA A N 1
ATOM 668 C CA . ALA A 1 84 ? 8.739 2.656 -5.761 1.00 88.81 84 ALA A CA 1
ATOM 669 C C . ALA A 1 84 ? 9.315 1.748 -6.860 1.00 88.81 84 ALA A C 1
ATOM 671 O O . ALA A 1 84 ? 9.095 1.974 -8.047 1.00 88.81 84 ALA A O 1
ATOM 672 N N . CYS A 1 85 ? 10.068 0.720 -6.464 1.00 87.69 85 CYS A N 1
ATOM 673 C CA . CYS A 1 85 ? 10.693 -0.235 -7.364 1.00 87.69 85 CYS A CA 1
ATOM 674 C C . CYS A 1 85 ? 10.881 -1.592 -6.672 1.00 87.69 85 CYS A C 1
ATOM 676 O O . CYS A 1 85 ? 11.188 -1.644 -5.479 1.00 87.69 85 CYS A O 1
ATOM 678 N N . SER A 1 86 ? 10.739 -2.686 -7.421 1.00 86.81 86 SER A N 1
ATOM 679 C CA . SER A 1 86 ? 11.077 -4.030 -6.953 1.00 86.81 86 SER A CA 1
ATOM 680 C C . SER A 1 86 ? 12.589 -4.192 -6.807 1.00 86.81 86 SER A C 1
ATOM 682 O O . SER A 1 86 ? 13.342 -4.011 -7.760 1.00 86.81 86 SER A O 1
ATOM 684 N N . ASN A 1 87 ? 13.054 -4.625 -5.638 1.00 82.94 87 ASN A N 1
ATOM 685 C CA . ASN A 1 87 ? 14.466 -4.958 -5.421 1.00 82.94 87 ASN A CA 1
ATOM 686 C C . ASN A 1 87 ? 14.906 -6.270 -6.100 1.00 82.94 87 ASN A C 1
ATOM 688 O O . ASN A 1 87 ? 16.104 -6.542 -6.164 1.00 82.94 87 ASN A O 1
ATOM 692 N N . VAL A 1 88 ? 13.960 -7.090 -6.574 1.00 83.56 88 VAL A N 1
ATOM 693 C CA . VAL A 1 88 ? 14.245 -8.364 -7.250 1.00 83.56 88 VAL A CA 1
ATOM 694 C C . VAL A 1 88 ? 14.326 -8.167 -8.757 1.00 83.56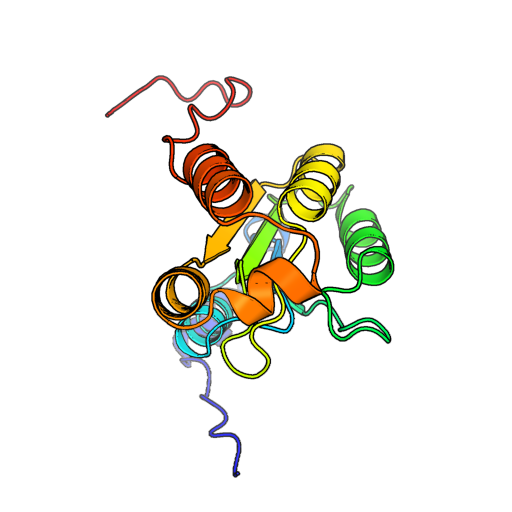 88 VAL A C 1
ATOM 696 O O . VAL A 1 88 ? 15.298 -8.585 -9.382 1.00 83.56 88 VAL A O 1
ATOM 699 N N . THR A 1 89 ? 13.297 -7.556 -9.347 1.00 82.38 89 THR A N 1
ATOM 700 C CA . THR A 1 89 ? 13.177 -7.429 -10.807 1.00 82.38 89 THR A CA 1
ATOM 701 C C . THR A 1 89 ? 13.623 -6.067 -11.324 1.00 82.38 89 THR A C 1
ATOM 703 O O . THR A 1 89 ? 13.898 -5.930 -12.514 1.00 82.38 89 THR A O 1
ATOM 706 N N . GLY A 1 90 ? 13.687 -5.058 -10.453 1.00 81.06 90 GLY A N 1
ATOM 707 C CA . GLY A 1 90 ? 13.931 -3.671 -10.831 1.00 81.06 90 GLY A CA 1
ATOM 708 C C . GLY A 1 90 ? 12.767 -2.997 -11.553 1.00 81.06 90 GLY A C 1
ATOM 709 O O . GLY A 1 90 ? 12.944 -1.927 -12.128 1.00 81.06 90 GLY A O 1
ATOM 710 N N . ILE A 1 91 ? 11.582 -3.613 -11.541 1.00 84.56 91 ILE A N 1
ATOM 711 C CA . ILE A 1 91 ? 10.370 -3.026 -12.114 1.00 84.56 91 ILE A CA 1
ATOM 712 C C . ILE A 1 91 ? 9.925 -1.843 -11.247 1.00 84.56 91 ILE A C 1
ATOM 714 O O . ILE A 1 91 ? 9.782 -2.001 -10.032 1.00 84.56 91 ILE A O 1
ATOM 718 N N . TYR A 1 92 ? 9.695 -0.676 -11.856 1.00 86.44 92 TYR A N 1
ATOM 719 C CA . TYR A 1 92 ? 9.154 0.496 -11.167 1.00 86.44 92 TYR A CA 1
ATOM 720 C C . TYR A 1 92 ? 7.638 0.417 -11.038 1.00 86.44 92 TYR A C 1
ATOM 722 O O . TYR A 1 92 ? 6.946 0.064 -11.987 1.00 86.44 92 TYR A O 1
ATOM 730 N N . SER A 1 93 ? 7.128 0.781 -9.867 1.00 88.94 93 SER A N 1
ATOM 731 C CA . SER A 1 93 ? 5.694 0.929 -9.634 1.00 88.94 93 SER A CA 1
ATOM 732 C C . SER A 1 93 ? 5.204 2.249 -10.236 1.00 88.94 93 SER A C 1
ATOM 734 O O . SER A 1 93 ? 5.880 3.272 -10.111 1.00 88.94 93 SER A O 1
ATOM 736 N N . ASP A 1 94 ? 4.000 2.269 -10.814 1.00 90.19 94 ASP A N 1
ATOM 737 C CA . ASP A 1 94 ? 3.350 3.521 -11.224 1.00 90.19 94 ASP A CA 1
ATOM 738 C C . ASP A 1 94 ? 2.826 4.277 -9.990 1.00 90.19 94 ASP A C 1
ATOM 740 O O . ASP A 1 94 ? 1.651 4.219 -9.617 1.00 90.19 94 ASP A O 1
ATOM 744 N N . MET A 1 95 ? 3.738 4.975 -9.313 1.00 89.75 95 MET A N 1
ATOM 745 C CA . MET A 1 95 ? 3.457 5.704 -8.074 1.00 89.75 95 MET A CA 1
ATOM 746 C C . MET A 1 95 ? 2.360 6.753 -8.258 1.00 89.75 95 MET A C 1
ATOM 748 O O . MET A 1 95 ? 1.525 6.939 -7.374 1.00 89.75 95 MET A O 1
ATOM 752 N N . ARG A 1 96 ? 2.323 7.426 -9.416 1.00 89.19 96 ARG A N 1
ATOM 753 C CA . ARG A 1 96 ? 1.321 8.459 -9.689 1.00 89.19 96 ARG A CA 1
ATOM 754 C C . ARG A 1 96 ? -0.065 7.842 -9.844 1.00 89.19 96 ARG A C 1
ATOM 756 O O . ARG A 1 96 ? -1.017 8.396 -9.290 1.00 89.19 96 ARG A O 1
ATOM 763 N N . ALA A 1 97 ? -0.193 6.711 -10.539 1.00 93.19 97 ALA A N 1
ATOM 764 C CA . ALA A 1 97 ? -1.462 5.996 -10.637 1.00 93.19 97 ALA A CA 1
ATOM 765 C C . ALA A 1 97 ? -1.932 5.475 -9.269 1.00 93.19 97 ALA A C 1
ATOM 767 O O . ALA A 1 97 ? -3.095 5.678 -8.911 1.00 93.19 97 ALA A O 1
ATOM 768 N N . ILE A 1 98 ? -1.028 4.887 -8.477 1.00 94.94 98 ILE A N 1
ATOM 769 C CA . ILE A 1 98 ? -1.319 4.390 -7.122 1.00 94.94 98 ILE A CA 1
ATOM 770 C C . ILE A 1 98 ? -1.799 5.528 -6.211 1.00 94.94 98 ILE A C 1
ATOM 772 O O . ILE A 1 98 ? -2.879 5.430 -5.627 1.00 94.94 98 ILE A O 1
ATOM 776 N N . ALA A 1 99 ? -1.045 6.629 -6.127 1.00 93.38 99 ALA A N 1
ATOM 777 C CA . ALA A 1 99 ? -1.398 7.784 -5.300 1.00 93.38 99 ALA A CA 1
ATOM 778 C C . ALA A 1 99 ? -2.719 8.422 -5.748 1.00 93.38 99 ALA A C 1
AT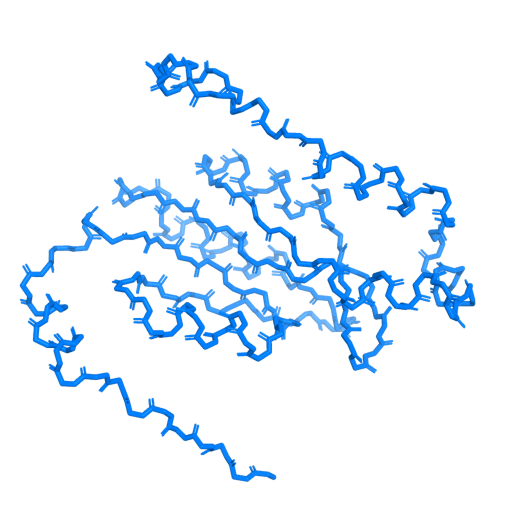OM 780 O O . ALA A 1 99 ? -3.577 8.736 -4.928 1.00 93.38 99 ALA A O 1
ATOM 781 N N . THR A 1 100 ? -2.925 8.564 -7.062 1.00 94.12 100 THR A N 1
ATOM 782 C CA . THR A 1 100 ? -4.183 9.094 -7.608 1.00 94.12 100 THR A CA 1
ATOM 783 C C . THR A 1 100 ? -5.370 8.238 -7.181 1.00 94.12 100 THR A C 1
ATOM 785 O O . THR A 1 100 ? -6.393 8.781 -6.763 1.00 94.12 100 THR A O 1
ATOM 788 N N . LEU A 1 101 ? -5.245 6.911 -7.262 1.00 96.94 101 LEU A N 1
ATOM 789 C CA . LEU A 1 101 ? -6.306 6.002 -6.851 1.00 96.94 101 LEU A CA 1
ATOM 790 C C . LEU A 1 101 ? -6.547 6.071 -5.337 1.00 96.94 101 LEU A C 1
ATOM 792 O O . LEU A 1 101 ? -7.692 6.215 -4.930 1.00 96.94 101 LEU A O 1
ATOM 796 N N . LEU A 1 102 ? -5.506 6.048 -4.500 1.00 96.06 102 LEU A N 1
ATOM 797 C CA . LEU A 1 102 ? -5.648 6.187 -3.042 1.00 96.06 102 LEU A CA 1
ATOM 798 C C . LEU A 1 102 ? -6.376 7.484 -2.662 1.00 96.06 102 LEU A C 1
ATOM 800 O O . LEU A 1 102 ? -7.348 7.450 -1.904 1.00 96.06 102 LEU A O 1
ATOM 804 N N . HIS A 1 103 ? -5.990 8.608 -3.267 1.00 93.88 103 HIS A N 1
ATOM 805 C CA . HIS A 1 103 ? -6.616 9.905 -3.027 1.00 93.88 103 HIS A CA 1
ATOM 806 C C . HIS A 1 103 ? -8.093 9.960 -3.434 1.00 93.88 103 HIS A C 1
ATOM 808 O O . HIS A 1 103 ? -8.884 10.619 -2.759 1.00 93.88 103 HIS A O 1
ATOM 814 N N . GLN A 1 104 ? -8.509 9.241 -4.486 1.00 95.94 104 GLN A N 1
ATOM 815 C CA . GLN A 1 104 ? -9.933 9.128 -4.848 1.00 95.94 104 GLN A CA 1
ATOM 816 C C . GLN A 1 104 ? -10.778 8.490 -3.735 1.00 95.94 104 GLN A C 1
ATOM 818 O O . GLN A 1 104 ? -11.981 8.744 -3.656 1.00 95.94 104 GLN A O 1
ATOM 823 N N . TYR A 1 105 ? -10.149 7.700 -2.865 1.00 96.19 105 TYR A N 1
ATOM 824 C CA . TYR A 1 105 ? -10.766 7.047 -1.714 1.00 96.19 105 TYR A CA 1
ATOM 825 C C . TYR A 1 105 ? -10.438 7.744 -0.380 1.00 96.19 105 TYR A C 1
ATOM 827 O O . TYR A 1 105 ? -10.735 7.196 0.675 1.00 96.19 105 TYR A O 1
ATOM 835 N N . ASN A 1 106 ? -9.878 8.963 -0.402 1.00 93.44 106 ASN A N 1
ATOM 836 C CA . ASN A 1 106 ? -9.379 9.687 0.780 1.00 93.44 106 ASN A CA 1
ATOM 837 C C . ASN A 1 106 ? -8.311 8.912 1.583 1.00 93.44 106 ASN A C 1
ATOM 839 O O . ASN A 1 106 ? -8.169 9.121 2.788 1.00 93.44 106 ASN A O 1
ATOM 843 N N . GLY A 1 107 ? -7.587 8.001 0.930 1.00 93.62 107 GLY A N 1
ATOM 844 C CA . GLY A 1 107 ? -6.436 7.315 1.507 1.00 93.62 107 GLY A CA 1
ATOM 845 C C . GLY A 1 107 ? -5.152 8.127 1.355 1.00 93.62 107 GLY A C 1
ATOM 846 O O . GLY A 1 107 ? -5.043 8.967 0.463 1.00 93.62 107 GLY A O 1
ATOM 847 N N . PHE A 1 108 ? -4.188 7.841 2.223 1.00 93.75 108 PHE A N 1
ATOM 848 C CA . PHE A 1 108 ? -2.819 8.348 2.169 1.00 93.75 108 PHE A CA 1
ATOM 849 C C . PHE A 1 108 ? -1.904 7.371 1.428 1.00 93.75 108 PHE A C 1
ATOM 851 O O . PHE A 1 108 ? -2.206 6.182 1.317 1.00 93.75 108 PHE A O 1
ATOM 858 N N . GLU A 1 109 ? -0.743 7.845 1.003 1.00 91.25 109 GLU A N 1
ATOM 859 C CA . GLU A 1 109 ? 0.299 7.080 0.335 1.00 91.25 109 GLU A CA 1
ATOM 860 C C . GLU A 1 109 ? 1.654 7.210 1.046 1.00 91.25 109 GLU A C 1
ATOM 862 O O . GLU A 1 109 ? 2.032 8.261 1.563 1.00 91.25 109 GLU A O 1
ATOM 867 N N . CYS A 1 110 ? 2.406 6.115 1.066 1.00 90.88 110 CYS A N 1
ATOM 868 C CA . CYS A 1 110 ? 3.778 6.048 1.536 1.00 90.88 110 CYS A CA 1
ATOM 869 C C . CYS A 1 110 ? 4.575 5.199 0.546 1.00 90.88 110 CYS A C 1
ATOM 871 O O . CYS A 1 110 ? 4.260 4.024 0.338 1.00 90.88 110 CYS A O 1
ATOM 873 N N . PHE A 1 111 ? 5.596 5.802 -0.067 1.00 90.44 111 PHE A N 1
ATOM 874 C CA . PHE A 1 111 ? 6.462 5.113 -1.017 1.00 90.44 111 PHE A CA 1
ATOM 875 C C . PHE A 1 111 ? 7.853 4.851 -0.436 1.00 90.44 111 PHE A C 1
ATOM 877 O O . PHE A 1 111 ? 8.524 5.774 0.026 1.00 90.44 111 PHE A O 1
ATOM 884 N N . ASP A 1 112 ? 8.307 3.597 -0.499 1.00 88.25 112 ASP A N 1
ATOM 885 C CA . ASP A 1 112 ? 9.685 3.219 -0.175 1.00 88.25 112 ASP A CA 1
ATOM 886 C C . ASP A 1 112 ? 10.581 3.311 -1.418 1.00 88.25 112 ASP A C 1
ATOM 888 O O . ASP A 1 112 ? 10.394 2.600 -2.410 1.00 88.25 112 ASP A O 1
ATOM 892 N N . PHE A 1 113 ? 11.594 4.173 -1.342 1.00 85.50 113 PHE A N 1
ATOM 893 C CA . PHE A 1 113 ? 12.553 4.433 -2.414 1.00 85.50 113 PHE A CA 1
ATOM 894 C C . PHE A 1 113 ? 13.903 3.723 -2.232 1.00 85.50 113 PHE A C 1
ATOM 896 O O . PHE A 1 113 ? 14.794 3.917 -3.060 1.00 85.50 113 PHE A O 1
ATOM 903 N N . ALA A 1 114 ? 14.091 2.889 -1.202 1.00 81.00 114 ALA A N 1
ATOM 904 C CA . ALA A 1 114 ? 15.378 2.251 -0.910 1.00 81.00 114 ALA A CA 1
ATOM 905 C C . ALA A 1 114 ? 15.918 1.422 -2.092 1.00 81.00 114 ALA A C 1
ATOM 907 O O . ALA A 1 114 ? 17.091 1.535 -2.455 1.00 81.00 114 ALA A O 1
ATOM 908 N N . ALA A 1 115 ? 15.054 0.629 -2.735 1.00 76.31 115 ALA A N 1
ATOM 909 C CA . ALA A 1 115 ? 15.413 -0.145 -3.925 1.00 76.31 115 ALA A CA 1
ATOM 910 C C . ALA A 1 115 ? 15.606 0.746 -5.165 1.00 76.31 115 ALA A C 1
ATOM 912 O O . ALA A 1 115 ? 16.578 0.585 -5.905 1.00 76.31 115 ALA A O 1
ATOM 913 N N . GLY A 1 116 ? 14.711 1.720 -5.361 1.00 66.19 116 GLY A N 1
ATOM 914 C CA . GLY A 1 116 ? 14.750 2.640 -6.501 1.00 66.19 116 GLY A CA 1
ATOM 915 C C . GLY A 1 116 ? 16.020 3.492 -6.535 1.00 66.19 116 GLY A C 1
ATOM 916 O O . GLY A 1 116 ? 16.605 3.670 -7.600 1.00 66.19 116 GLY A O 1
ATOM 917 N N . TYR A 1 117 ? 16.501 3.943 -5.372 1.00 67.25 117 TYR A N 1
ATOM 918 C CA . TYR A 1 117 ? 17.739 4.713 -5.253 1.00 67.25 117 TYR A CA 1
ATOM 919 C C . TYR A 1 117 ? 18.968 3.929 -5.731 1.00 67.25 117 TYR A C 1
ATOM 921 O O . TYR A 1 117 ? 19.817 4.472 -6.436 1.00 67.25 117 TYR A O 1
ATOM 929 N N . LEU A 1 118 ? 19.081 2.648 -5.370 1.00 64.25 118 LEU A N 1
ATOM 930 C CA . LEU A 1 118 ? 20.217 1.822 -5.790 1.00 64.25 1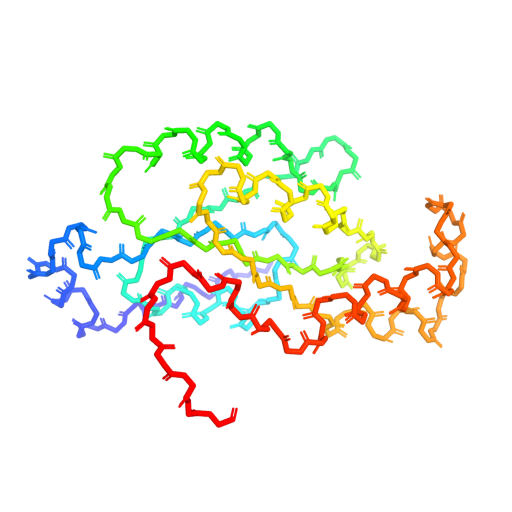18 LEU A CA 1
ATOM 931 C C . LEU A 1 118 ? 20.168 1.521 -7.291 1.00 64.25 118 LEU A C 1
ATOM 933 O O . LEU A 1 118 ? 21.191 1.605 -7.967 1.00 64.25 118 LEU A O 1
ATOM 937 N N . LEU A 1 119 ? 18.982 1.220 -7.821 1.00 65.00 119 LEU A N 1
ATOM 938 C CA . LEU A 1 119 ? 18.811 0.822 -9.217 1.00 65.00 119 LEU A CA 1
ATOM 939 C C . LEU A 1 119 ? 18.941 1.993 -10.192 1.00 65.00 119 LEU A C 1
ATOM 941 O O . LEU A 1 119 ? 19.616 1.849 -11.209 1.00 65.00 119 LEU A O 1
ATOM 945 N N . ALA A 1 120 ? 18.401 3.169 -9.858 1.00 63.44 120 ALA A N 1
ATOM 946 C CA . ALA A 1 120 ? 18.545 4.362 -10.694 1.00 63.44 120 ALA A CA 1
ATOM 947 C C . ALA A 1 120 ? 20.018 4.772 -10.882 1.00 63.44 120 ALA A C 1
ATOM 949 O O . ALA A 1 120 ? 20.381 5.292 -11.933 1.00 63.44 120 ALA A O 1
ATOM 950 N N . ASN A 1 121 ? 20.873 4.487 -9.892 1.00 63.34 121 ASN A N 1
ATOM 951 C CA . ASN A 1 121 ? 22.303 4.802 -9.924 1.00 63.34 121 ASN A CA 1
ATOM 952 C C . ASN A 1 121 ? 23.180 3.689 -10.526 1.00 63.34 121 ASN A C 1
ATOM 954 O O . ASN A 1 121 ? 24.376 3.903 -10.723 1.00 63.34 121 ASN A O 1
ATOM 958 N N . GLN A 1 122 ? 22.630 2.498 -10.782 1.00 60.97 122 GLN A N 1
ATOM 959 C CA . GLN A 1 122 ? 23.403 1.343 -11.259 1.00 60.97 122 GLN A CA 1
ATOM 960 C C . GLN A 1 122 ? 22.905 0.769 -12.589 1.00 60.97 122 GLN A C 1
ATOM 962 O O . GLN A 1 122 ? 23.651 0.029 -13.230 1.00 60.97 122 GLN A O 1
ATOM 967 N N . VAL A 1 123 ? 21.673 1.079 -13.015 1.00 60.06 123 VAL A N 1
ATOM 968 C CA . VAL A 1 123 ? 21.031 0.407 -14.152 1.00 60.06 123 VAL A CA 1
ATOM 969 C C . VAL A 1 123 ? 20.135 1.355 -14.972 1.00 60.06 123 VAL A C 1
ATOM 971 O O . VAL A 1 123 ? 18.912 1.225 -14.990 1.00 60.06 123 VAL A O 1
ATOM 974 N N . GLU A 1 124 ? 20.751 2.281 -15.717 1.00 61.12 124 GLU A N 1
ATOM 975 C CA . GLU A 1 124 ? 20.071 3.142 -16.714 1.00 61.12 124 GLU A CA 1
ATOM 976 C C . GLU A 1 124 ? 19.181 2.352 -17.687 1.00 61.12 124 GLU A C 1
ATOM 978 O O . GLU A 1 124 ? 18.078 2.781 -18.033 1.00 61.12 124 GLU A O 1
ATOM 983 N N . ASP A 1 125 ? 19.621 1.150 -18.060 1.00 63.03 125 ASP A N 1
ATOM 984 C CA . ASP A 1 125 ? 18.924 0.279 -19.004 1.00 63.03 125 ASP A CA 1
ATOM 985 C C . ASP A 1 125 ? 17.556 -0.215 -18.505 1.00 63.03 125 ASP A C 1
ATOM 987 O O . ASP A 1 125 ? 16.713 -0.584 -19.322 1.00 63.03 125 ASP A O 1
ATOM 991 N N . LEU A 1 126 ? 17.310 -0.269 -17.188 1.00 65.00 126 LEU A N 1
ATOM 992 C CA . LEU A 1 126 ? 16.015 -0.713 -16.650 1.00 65.00 126 LEU A CA 1
ATOM 993 C C . LEU A 1 126 ? 14.953 0.382 -16.761 1.00 65.00 126 LEU A C 1
ATOM 995 O O . LEU A 1 126 ? 13.841 0.100 -17.204 1.00 65.00 126 LEU A O 1
ATOM 999 N N . LEU A 1 127 ? 15.321 1.625 -16.447 1.00 66.56 127 LEU A N 1
ATOM 1000 C CA . LEU A 1 127 ? 14.472 2.801 -16.649 1.00 66.56 127 LEU A CA 1
ATOM 1001 C C . LEU A 1 127 ? 14.107 2.958 -18.133 1.00 66.56 127 LEU A C 1
ATOM 1003 O O . LEU A 1 127 ? 12.930 3.047 -18.487 1.00 66.56 127 LEU A O 1
ATOM 1007 N N . ALA A 1 128 ? 15.105 2.851 -19.016 1.00 67.25 128 ALA A N 1
ATOM 1008 C CA . ALA A 1 128 ? 14.905 2.947 -20.460 1.00 67.25 128 ALA A CA 1
ATOM 1009 C C . ALA A 1 128 ? 13.984 1.845 -21.018 1.00 67.25 128 ALA A C 1
ATOM 1011 O O . ALA A 1 128 ? 13.162 2.118 -21.894 1.00 67.25 128 ALA A O 1
ATOM 1012 N N . LYS A 1 129 ? 14.063 0.610 -20.496 1.00 70.44 129 LYS A N 1
ATOM 1013 C CA . LYS A 1 129 ? 13.165 -0.497 -20.885 1.00 70.44 129 LYS A CA 1
ATOM 1014 C C . LYS A 1 129 ? 11.702 -0.246 -20.523 1.00 70.44 129 LYS A C 1
ATOM 1016 O O . LYS A 1 129 ? 10.829 -0.802 -21.181 1.00 70.44 129 LYS A O 1
ATOM 1021 N N . GLN A 1 130 ? 11.442 0.582 -19.514 1.00 71.56 130 GLN A N 1
ATOM 1022 C CA . GLN A 1 130 ? 10.094 1.010 -19.135 1.00 71.56 130 GLN A CA 1
ATOM 1023 C C . GLN A 1 130 ? 9.697 2.353 -19.764 1.00 71.56 130 GLN A C 1
ATOM 1025 O O . GLN A 1 130 ? 8.612 2.859 -19.499 1.00 71.56 130 GLN A O 1
ATOM 1030 N N . GLY A 1 131 ? 10.554 2.933 -20.612 1.00 77.44 131 GLY A N 1
ATOM 1031 C CA . GLY A 1 131 ? 10.313 4.236 -21.232 1.00 77.44 131 GLY A CA 1
ATOM 1032 C C . GLY A 1 131 ? 10.370 5.409 -20.250 1.00 77.44 131 GLY A C 1
ATOM 1033 O O . GLY A 1 131 ? 9.872 6.483 -20.575 1.00 77.44 131 GLY A O 1
ATOM 1034 N N . ILE A 1 132 ? 10.963 5.216 -19.069 1.00 75.75 132 ILE A N 1
ATOM 1035 C CA . ILE A 1 132 ? 11.103 6.238 -18.028 1.00 75.75 132 ILE A CA 1
ATOM 1036 C C . ILE A 1 132 ? 12.516 6.811 -18.128 1.00 75.75 132 ILE A C 1
ATOM 1038 O O . ILE A 1 132 ? 13.492 6.061 -18.140 1.00 75.75 132 ILE A O 1
ATOM 1042 N N . SER A 1 133 ? 12.663 8.134 -18.212 1.00 78.06 133 SER A N 1
ATOM 1043 C CA . SER A 1 133 ? 13.992 8.747 -18.130 1.00 78.06 133 SER A CA 1
ATOM 1044 C C . SER A 1 133 ? 14.459 8.849 -16.672 1.00 78.06 133 SER A C 1
ATOM 1046 O O . SER A 1 133 ? 13.647 8.922 -15.749 1.00 78.06 133 SER A O 1
ATOM 1048 N N . GLN A 1 134 ? 15.774 8.904 -16.432 1.00 72.69 134 GLN A N 1
ATOM 1049 C CA . GLN A 1 134 ? 16.291 9.171 -15.082 1.00 72.69 134 GLN A CA 1
ATOM 1050 C C . GLN A 1 134 ? 15.750 10.484 -14.498 1.00 72.69 134 GLN A C 1
ATOM 1052 O O . GLN A 1 134 ? 15.457 10.531 -13.306 1.00 72.69 134 GLN A O 1
ATOM 1057 N N . SER A 1 135 ? 15.606 11.536 -15.312 1.00 77.94 135 SER A N 1
ATOM 1058 C CA . SER A 1 135 ? 15.024 12.803 -14.857 1.00 77.94 135 SER A CA 1
ATOM 1059 C C . SER A 1 135 ? 13.577 12.627 -14.414 1.00 77.94 135 SER A C 1
ATOM 1061 O O . SER A 1 135 ? 13.240 13.068 -13.323 1.00 77.94 135 SER A O 1
ATOM 1063 N N . ASP A 1 136 ? 12.758 11.904 -15.185 1.00 77.50 136 ASP A N 1
ATOM 1064 C CA . ASP A 1 136 ? 11.352 11.671 -14.828 1.00 77.50 136 ASP A CA 1
ATOM 1065 C C . ASP A 1 136 ? 11.228 10.853 -13.536 1.00 77.50 136 ASP A C 1
ATOM 1067 O O . ASP A 1 136 ? 10.352 11.111 -12.707 1.00 77.50 136 ASP A O 1
ATOM 1071 N N . PHE A 1 137 ? 12.126 9.881 -13.333 1.00 77.06 137 PHE A N 1
ATOM 1072 C CA . PHE A 1 137 ? 12.184 9.113 -12.093 1.00 77.06 137 PHE A CA 1
ATOM 1073 C C . PHE A 1 137 ? 12.508 10.007 -10.892 1.00 77.06 137 PHE A C 1
ATOM 1075 O O . PHE A 1 137 ? 11.799 9.956 -9.885 1.00 77.06 137 PHE A O 1
ATOM 1082 N N . TRP A 1 138 ? 13.549 10.840 -10.986 1.00 76.06 138 TRP A N 1
ATOM 1083 C CA . TRP A 1 138 ? 13.933 11.728 -9.888 1.00 76.06 138 TRP A CA 1
ATOM 1084 C C . TRP A 1 138 ? 12.896 12.822 -9.633 1.00 76.06 138 TRP A C 1
ATOM 1086 O O . TRP A 1 138 ? 12.625 13.114 -8.471 1.00 76.06 138 TRP A O 1
ATOM 1096 N N . ASP A 1 139 ? 12.264 13.365 -10.673 1.00 80.62 139 ASP A N 1
ATOM 1097 C CA . ASP A 1 139 ? 11.165 14.323 -10.532 1.00 80.62 139 ASP A CA 1
ATOM 1098 C C . ASP A 1 139 ? 9.974 13.686 -9.809 1.00 80.62 139 ASP A C 1
ATOM 1100 O O . ASP A 1 139 ? 9.445 14.263 -8.861 1.00 80.62 139 ASP A O 1
ATOM 1104 N N . THR A 1 140 ? 9.623 12.446 -10.162 1.00 76.00 140 THR A N 1
ATOM 1105 C CA . THR A 1 140 ? 8.575 11.694 -9.459 1.00 76.00 140 THR A CA 1
ATOM 1106 C C . THR A 1 140 ? 8.963 11.423 -8.005 1.00 76.00 140 THR A C 1
ATOM 1108 O O . THR A 1 140 ? 8.154 11.632 -7.108 1.00 76.00 140 THR A O 1
ATOM 1111 N N . CYS A 1 141 ? 10.207 11.018 -7.728 1.00 72.62 141 CYS A N 1
ATOM 1112 C CA . CYS A 1 141 ? 10.686 10.877 -6.349 1.00 72.62 141 CYS A CA 1
ATOM 1113 C C . CYS A 1 141 ? 10.546 12.193 -5.575 1.00 72.62 141 CYS A C 1
ATOM 1115 O O . CYS A 1 141 ? 10.104 12.194 -4.431 1.00 72.62 141 CYS A O 1
ATOM 1117 N N . LEU A 1 142 ? 10.903 13.324 -6.187 1.00 74.38 142 LEU A N 1
ATOM 1118 C CA . LEU A 1 142 ? 10.809 14.640 -5.560 1.00 74.38 142 LEU A CA 1
ATOM 1119 C C . LEU A 1 142 ? 9.362 15.075 -5.313 1.00 74.38 142 LEU A C 1
ATOM 1121 O O . LEU A 1 142 ? 9.124 15.731 -4.300 1.00 74.38 142 LEU A O 1
ATOM 1125 N N . ASP A 1 143 ? 8.413 14.699 -6.173 1.00 76.00 143 ASP A N 1
ATOM 1126 C CA . ASP A 1 143 ? 6.981 14.935 -5.943 1.00 76.00 143 ASP A CA 1
ATOM 1127 C C . ASP A 1 143 ? 6.513 14.291 -4.624 1.00 76.00 143 ASP A C 1
ATOM 1129 O O . ASP A 1 143 ? 5.704 14.886 -3.914 1.00 76.00 143 ASP A O 1
ATOM 1133 N N . PHE A 1 144 ? 7.069 13.127 -4.261 1.00 71.25 144 PHE A N 1
ATOM 1134 C CA . PHE A 1 144 ? 6.704 12.373 -3.052 1.00 71.25 144 PHE A CA 1
ATOM 1135 C C . PHE A 1 144 ? 7.646 12.579 -1.848 1.00 71.25 144 PHE A C 1
ATOM 1137 O O . PHE A 1 144 ? 7.271 12.271 -0.719 1.00 71.25 144 PHE A O 1
ATOM 1144 N N . VAL A 1 145 ? 8.868 13.089 -2.057 1.00 60.22 145 VAL A N 1
ATOM 1145 C CA . VAL A 1 145 ? 9.853 13.391 -0.992 1.00 60.22 145 VAL A CA 1
ATOM 1146 C C . VAL A 1 145 ? 9.768 14.842 -0.522 1.00 60.22 145 VAL A C 1
ATOM 1148 O O . VAL A 1 145 ? 10.141 15.143 0.616 1.00 60.22 145 VAL A O 1
ATOM 1151 N N . ARG A 1 146 ? 9.270 15.766 -1.359 1.00 49.97 146 ARG A N 1
ATOM 1152 C CA . ARG A 1 146 ? 8.863 17.083 -0.855 1.00 49.97 146 ARG A CA 1
ATOM 1153 C C . ARG A 1 146 ? 7.880 16.828 0.281 1.00 49.97 146 ARG A C 1
ATOM 1155 O O . ARG A 1 146 ? 6.985 16.008 0.088 1.00 49.97 146 ARG A O 1
ATOM 1162 N N . PRO A 1 147 ? 8.056 17.470 1.453 1.00 38.78 147 PRO A N 1
ATOM 1163 C CA . PRO A 1 147 ? 7.134 17.266 2.550 1.00 38.78 147 PRO A CA 1
ATOM 1164 C C . PRO A 1 147 ? 5.742 17.461 1.977 1.00 38.78 147 PRO A C 1
ATOM 1166 O O . PRO A 1 147 ? 5.456 18.513 1.396 1.00 38.78 147 PRO A O 1
ATOM 1169 N N . LEU A 1 148 ? 4.925 16.412 2.086 1.00 40.19 148 LEU A N 1
ATOM 1170 C CA . LEU A 1 148 ? 3.486 16.533 2.057 1.00 40.19 148 LEU A CA 1
ATOM 1171 C C . LEU A 1 148 ? 3.197 17.654 3.054 1.00 40.19 148 LEU A C 1
ATOM 1173 O O . LEU A 1 148 ? 3.104 17.435 4.260 1.00 40.19 148 LEU A O 1
ATOM 1177 N N . VAL A 1 149 ? 3.089 18.888 2.559 1.00 34.88 149 VAL A N 1
ATOM 1178 C CA . VAL A 1 149 ? 2.122 19.818 3.103 1.00 34.88 149 VAL A CA 1
ATOM 1179 C C . VAL A 1 149 ? 0.854 19.014 2.954 1.00 34.88 149 VAL A C 1
ATOM 1181 O O . VAL A 1 149 ? 0.318 18.929 1.850 1.00 34.88 149 VAL A O 1
ATOM 1184 N N . VAL A 1 150 ? 0.506 18.294 4.025 1.00 38.66 150 VAL A N 1
ATOM 1185 C CA . VAL A 1 150 ? -0.770 17.632 4.227 1.00 38.66 150 VAL A CA 1
ATOM 1186 C C . VAL A 1 150 ? -1.763 18.622 3.664 1.00 38.66 150 VAL A C 1
ATOM 1188 O O . VAL A 1 150 ? -1.926 19.700 4.236 1.00 38.66 150 VAL A O 1
ATOM 1191 N N . GLN A 1 151 ? -2.272 18.355 2.456 1.00 34.62 151 GLN A N 1
ATOM 1192 C CA . GLN A 1 151 ? -3.134 19.319 1.803 1.00 34.62 151 GLN A CA 1
ATOM 1193 C C . GLN A 1 151 ? -4.309 19.491 2.748 1.00 34.62 151 GLN A C 1
ATOM 1195 O O . GLN A 1 151 ? -4.995 18.540 3.119 1.00 34.62 151 GLN A O 1
ATOM 1200 N N . ASP A 1 152 ? -4.403 20.723 3.208 1.00 34.97 152 ASP A N 1
ATOM 1201 C CA . ASP A 1 152 ? -5.073 21.211 4.392 1.00 34.97 152 ASP A CA 1
ATOM 1202 C C . ASP A 1 152 ? -6.569 20.842 4.403 1.00 34.97 152 ASP A C 1
ATOM 1204 O O . ASP A 1 152 ? -7.435 21.623 4.011 1.00 34.97 152 ASP A O 1
ATOM 1208 N N . ARG A 1 153 ? -6.896 19.603 4.793 1.00 37.81 153 ARG A N 1
ATOM 1209 C CA . ARG A 1 153 ? -8.285 19.142 4.989 1.00 37.81 153 ARG A CA 1
ATOM 1210 C C . ARG A 1 153 ? -8.556 18.508 6.345 1.00 37.81 153 ARG A C 1
ATOM 1212 O O . ARG A 1 153 ? -9.703 18.163 6.613 1.00 37.81 153 ARG A O 1
ATOM 1219 N N . LEU A 1 154 ? -7.550 18.395 7.212 1.00 40.06 154 LEU A N 1
ATOM 1220 C CA . LEU A 1 154 ? -7.725 17.855 8.564 1.00 40.06 154 LEU A CA 1
ATOM 1221 C C . LEU A 1 154 ? -7.532 18.878 9.687 1.00 40.06 154 LEU A C 1
ATOM 1223 O O . LEU A 1 154 ? -7.532 18.482 10.845 1.00 40.06 154 LEU A O 1
ATOM 1227 N N . GLY A 1 155 ? -7.405 20.179 9.397 1.00 29.94 155 GLY A N 1
ATOM 1228 C CA . GLY A 1 155 ? -7.427 21.218 10.438 1.00 29.94 155 GLY A CA 1
ATOM 1229 C C . GLY A 1 155 ? -6.369 21.059 11.540 1.00 29.94 155 GLY A C 1
ATOM 1230 O O . GLY A 1 155 ? -6.497 21.660 12.607 1.00 29.94 155 GLY A O 1
ATOM 1231 N N . PHE A 1 156 ? -5.322 20.269 11.304 1.00 33.56 156 PHE A N 1
ATOM 1232 C CA . PHE A 1 156 ? -4.177 20.183 12.194 1.00 33.56 156 PHE A CA 1
ATOM 1233 C C . PHE A 1 156 ? -3.194 21.274 11.793 1.00 33.56 156 PHE A C 1
ATOM 1235 O O . PHE A 1 156 ? -2.390 21.114 10.880 1.00 33.56 156 PHE A O 1
ATOM 1242 N N . ASN A 1 157 ? -3.312 22.410 12.483 1.00 29.02 157 ASN A N 1
ATOM 1243 C CA . ASN A 1 157 ? -2.350 23.498 12.416 1.00 29.02 157 ASN A CA 1
ATOM 1244 C C . ASN A 1 157 ? -0.921 22.960 12.551 1.00 29.02 157 ASN A C 1
ATOM 1246 O O . ASN A 1 157 ? -0.584 22.276 13.517 1.00 29.02 157 ASN A O 1
ATOM 1250 N N . SER A 1 158 ? -0.112 23.350 11.570 1.00 30.41 158 SER A N 1
ATOM 1251 C CA . SER A 1 158 ? 1.345 23.389 11.551 1.00 30.41 158 SER A CA 1
ATOM 1252 C C . SER A 1 158 ? 2.016 23.324 12.926 1.00 30.41 158 SER A C 1
ATOM 1254 O O . SER A 1 158 ? 1.878 24.258 13.715 1.00 30.41 158 SER A O 1
ATOM 1256 N N . LEU A 1 159 ? 2.835 22.295 13.141 1.00 24.05 159 LEU A N 1
ATOM 1257 C CA . LEU A 1 159 ? 4.047 22.337 13.963 1.00 24.05 159 LEU A CA 1
ATOM 1258 C C . LEU A 1 159 ? 5.000 21.253 13.434 1.00 24.05 159 LEU A C 1
ATOM 1260 O O . LEU A 1 159 ? 4.924 20.101 13.854 1.00 24.05 159 LEU A O 1
ATOM 1264 N N . VAL A 1 160 ? 5.791 21.592 12.414 1.00 29.77 160 VAL A N 1
ATOM 1265 C CA . VAL A 1 160 ? 7.259 21.800 12.387 1.00 29.77 160 VAL A CA 1
ATOM 1266 C C . VAL A 1 160 ? 7.682 21.830 10.920 1.00 29.77 160 VAL A C 1
ATOM 1268 O O . VAL A 1 160 ? 7.304 20.900 10.178 1.00 29.77 160 VAL A O 1
#

pLDDT: mean 79.98, std 19.89, range [24.05, 98.44]

InterPro domains:
  IPR000192 Aminotransferase class V domain [PF00266] (26-117)
  IPR015421 Pyridoxal phosphate-dependent transferase, major domain [G3DSA:3.40.640.10] (3-138)
  IPR015424 Pyridoxal phosphate-dependent transferase [SSF53383] (21-117)